Protein AF-A0A915D8S5-F1 (afdb_monomer_lite)

Radius of gyration: 17.39 Å; chains: 1; bounding box: 39×46×59 Å

Sequence (163 aa):
MSRISGVRRLRGAAIGHHMVAGGYPPEYGVNCQKEIEVYMQRINDWGVNIFKLHELSKSHALTAVTYTLLRE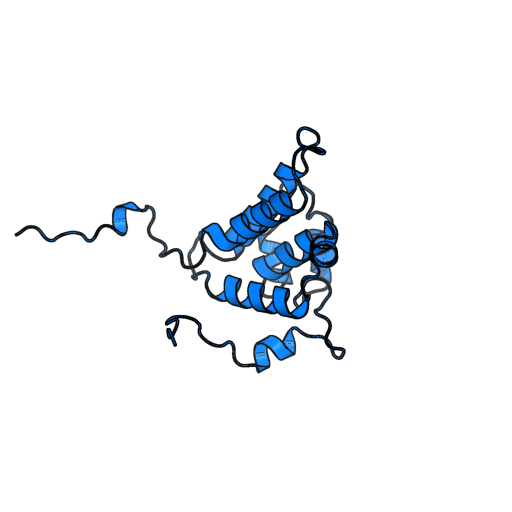RGLIKQFEIPAGVLVTYLLHLEHHYKDNPYHNQIHGADVAQSIHVLISSPALEGVFSELEVLAAIVAACIHDVDHPATPTNTLSIPTLNWP

pLDDT: mean 85.73, std 19.26, range [35.97, 98.62]

Structure (mmCIF, N/CA/C/O backbone):
data_AF-A0A915D8S5-F1
#
_entry.id   AF-A0A915D8S5-F1
#
loop_
_atom_site.group_PDB
_atom_site.id
_atom_site.type_symbol
_atom_site.label_atom_id
_atom_site.label_alt_id
_atom_site.label_comp_id
_atom_site.label_asym_id
_atom_site.label_entity_id
_atom_site.label_seq_id
_atom_site.pdbx_PDB_ins_code
_atom_site.Cartn_x
_atom_site.Cartn_y
_atom_site.Cartn_z
_atom_site.occupancy
_atom_site.B_iso_or_equiv
_atom_site.auth_seq_id
_atom_site.auth_comp_id
_atom_site.auth_asym_id
_atom_site.auth_atom_id
_atom_site.pdbx_PDB_model_num
ATOM 1 N N . MET A 1 1 ? -1.144 -34.219 -3.081 1.00 36.56 1 MET A N 1
ATOM 2 C CA . MET A 1 1 ? -0.350 -32.998 -2.823 1.00 36.56 1 MET A CA 1
ATOM 3 C C . MET A 1 1 ? -0.248 -32.219 -4.123 1.00 36.56 1 MET A C 1
ATOM 5 O O . MET A 1 1 ? 0.519 -32.597 -4.998 1.00 36.56 1 MET A O 1
ATOM 9 N N . SER A 1 2 ? -1.102 -31.215 -4.299 1.00 41.16 2 SER A N 1
ATOM 10 C CA . SER A 1 2 ? -1.117 -30.340 -5.472 1.00 41.16 2 SER A CA 1
ATOM 11 C C . SER A 1 2 ? 0.122 -29.444 -5.449 1.00 41.16 2 SER A C 1
ATOM 13 O O . SER A 1 2 ? 0.348 -28.679 -4.515 1.00 41.16 2 SER A O 1
ATOM 15 N N . ARG A 1 3 ? 0.970 -29.581 -6.467 1.00 39.53 3 ARG A N 1
ATOM 16 C CA . ARG A 1 3 ? 2.159 -28.753 -6.656 1.00 39.53 3 ARG A CA 1
ATOM 17 C C . ARG A 1 3 ? 1.694 -27.466 -7.340 1.00 39.53 3 ARG A C 1
ATOM 19 O O . ARG A 1 3 ? 1.374 -27.499 -8.522 1.00 39.53 3 ARG A O 1
ATOM 26 N N . ILE A 1 4 ? 1.596 -26.362 -6.599 1.00 54.88 4 ILE A N 1
ATOM 27 C CA . ILE A 1 4 ? 1.293 -25.045 -7.179 1.00 54.88 4 ILE A CA 1
ATOM 28 C C . ILE A 1 4 ? 2.516 -24.630 -8.007 1.00 54.88 4 ILE A C 1
ATOM 30 O O . ILE A 1 4 ? 3.567 -24.288 -7.464 1.00 54.88 4 ILE A O 1
ATOM 34 N N . SER A 1 5 ? 2.408 -24.754 -9.328 1.00 48.34 5 SER A N 1
ATOM 35 C CA . SER A 1 5 ? 3.416 -24.281 -10.277 1.00 48.34 5 SER A CA 1
ATOM 36 C C . SER A 1 5 ? 3.349 -22.753 -10.336 1.00 48.34 5 SER A C 1
ATOM 38 O O . SER A 1 5 ? 2.287 -22.216 -10.625 1.00 48.34 5 SER A O 1
ATOM 40 N N . GLY A 1 6 ? 4.450 -22.060 -10.029 1.00 56.34 6 GLY A N 1
ATOM 41 C CA . GLY A 1 6 ? 4.553 -20.596 -10.152 1.00 56.34 6 GLY A CA 1
ATOM 42 C C . GLY A 1 6 ? 5.169 -19.882 -8.946 1.00 56.34 6 GLY A C 1
ATOM 43 O O . GLY A 1 6 ? 5.761 -18.823 -9.110 1.00 56.34 6 GLY A O 1
ATOM 44 N N . VAL A 1 7 ? 5.148 -20.483 -7.751 1.00 51.56 7 VAL A N 1
ATOM 45 C CA . VAL A 1 7 ? 5.768 -19.875 -6.560 1.00 51.56 7 VAL A CA 1
ATOM 46 C C . VAL A 1 7 ? 7.287 -20.055 -6.621 1.00 51.56 7 VAL A C 1
ATOM 48 O O . VAL A 1 7 ? 7.845 -21.057 -6.162 1.00 51.56 7 VAL A O 1
ATOM 51 N N . ARG A 1 8 ? 7.989 -19.085 -7.216 1.00 57.12 8 ARG A N 1
ATOM 52 C CA . ARG A 1 8 ? 9.452 -19.022 -7.145 1.00 57.12 8 ARG A CA 1
ATOM 53 C C . ARG A 1 8 ? 9.828 -18.638 -5.715 1.00 57.12 8 ARG A C 1
ATOM 55 O O . ARG A 1 8 ? 9.559 -17.529 -5.269 1.00 57.12 8 ARG A O 1
ATOM 62 N N . ARG A 1 9 ? 10.433 -19.575 -4.982 1.00 52.03 9 ARG A N 1
ATOM 63 C CA . ARG A 1 9 ? 10.911 -19.349 -3.613 1.00 52.03 9 ARG A CA 1
ATOM 64 C C . ARG A 1 9 ? 11.930 -18.206 -3.644 1.00 52.03 9 ARG A C 1
ATOM 66 O O . ARG A 1 9 ? 13.013 -18.387 -4.208 1.00 52.03 9 ARG A O 1
ATOM 73 N N . LEU A 1 10 ? 11.609 -17.055 -3.049 1.00 54.94 10 LEU A N 1
ATOM 74 C CA . LEU A 1 10 ? 12.626 -16.041 -2.780 1.00 54.94 10 LEU A CA 1
ATOM 75 C C . LEU A 1 10 ? 13.708 -16.721 -1.929 1.00 54.94 10 LEU A C 1
ATOM 77 O O . LEU A 1 10 ? 13.411 -17.366 -0.919 1.00 54.94 10 LEU A O 1
ATOM 81 N N . ARG A 1 11 ? 14.969 -16.684 -2.384 1.00 45.66 11 ARG A N 1
ATOM 82 C CA . ARG A 1 11 ? 16.085 -17.263 -1.619 1.00 45.66 11 ARG A CA 1
ATOM 83 C C . ARG A 1 11 ? 16.066 -16.621 -0.229 1.00 45.66 11 ARG A C 1
ATOM 85 O O . ARG A 1 11 ? 15.974 -15.401 -0.136 1.00 45.66 11 ARG A O 1
ATOM 92 N N . GLY A 1 12 ? 16.181 -17.423 0.834 1.00 41.81 12 GLY A N 1
ATOM 93 C CA . GLY A 1 12 ? 16.045 -16.971 2.231 1.00 41.81 12 GLY A CA 1
ATOM 94 C C . GLY A 1 12 ? 16.936 -15.785 2.642 1.00 41.81 12 GLY A C 1
ATOM 95 O O . GLY A 1 12 ? 16.653 -15.135 3.640 1.00 41.81 12 GLY A O 1
ATOM 96 N N . ALA A 1 13 ? 17.955 -15.445 1.848 1.00 42.19 13 ALA A N 1
ATOM 97 C CA . ALA A 1 13 ? 18.785 -14.253 2.018 1.00 42.19 13 ALA A CA 1
ATOM 98 C C . ALA A 1 13 ? 18.079 -12.915 1.696 1.00 42.19 13 ALA A C 1
ATOM 100 O O . ALA A 1 13 ? 18.483 -11.889 2.237 1.00 42.19 13 ALA A O 1
ATOM 101 N N . ALA A 1 14 ? 17.042 -12.899 0.845 1.00 46.72 14 ALA A N 1
ATOM 102 C CA . ALA A 1 14 ? 16.258 -11.687 0.577 1.00 46.72 14 ALA A CA 1
ATOM 103 C C . ALA A 1 14 ? 15.359 -11.358 1.778 1.00 46.72 14 ALA A C 1
ATOM 105 O O . ALA A 1 14 ? 15.411 -10.258 2.311 1.00 46.72 14 ALA A O 1
ATOM 106 N N . ILE A 1 15 ? 14.637 -12.360 2.291 1.00 50.22 15 ILE A N 1
ATOM 107 C CA . ILE A 1 15 ? 13.781 -12.234 3.484 1.00 50.22 15 ILE A CA 1
ATOM 108 C C . ILE A 1 15 ? 14.621 -11.860 4.719 1.00 50.22 15 ILE A C 1
ATOM 110 O O . ILE A 1 15 ? 14.207 -11.022 5.513 1.00 50.22 15 ILE A O 1
ATOM 114 N N . GLY A 1 16 ? 15.831 -12.421 4.848 1.00 49.12 16 GLY A N 1
ATOM 115 C CA . GLY A 1 16 ? 16.756 -12.107 5.942 1.00 49.12 16 GLY A CA 1
ATOM 116 C C . GLY A 1 16 ? 17.282 -10.666 5.956 1.00 49.12 16 GLY A C 1
ATOM 117 O O . GLY A 1 16 ? 17.598 -10.167 7.029 1.00 49.12 16 GLY A O 1
ATOM 118 N N . HIS A 1 17 ? 17.340 -9.974 4.811 1.00 52.75 17 HIS A N 1
ATOM 119 C CA . HIS A 1 17 ? 17.735 -8.557 4.756 1.00 52.75 17 HIS A CA 1
ATOM 120 C C . HIS A 1 17 ? 16.615 -7.596 5.176 1.00 52.75 17 HIS A C 1
ATOM 122 O O . HIS A 1 17 ? 16.905 -6.476 5.596 1.00 52.75 17 HIS A O 1
ATOM 128 N N . HIS A 1 18 ? 15.351 -8.010 5.057 1.00 57.78 18 HIS A N 1
ATOM 129 C CA . HIS A 1 18 ? 14.186 -7.196 5.420 1.00 57.78 18 HIS A CA 1
ATOM 130 C C . HIS A 1 18 ? 13.724 -7.414 6.864 1.00 57.78 18 HIS A C 1
ATOM 132 O O . HIS A 1 18 ? 12.707 -6.861 7.252 1.00 57.78 18 HIS A O 1
ATOM 138 N N . MET A 1 19 ? 14.437 -8.205 7.667 1.00 58.59 19 MET A N 1
ATOM 139 C CA . MET A 1 19 ? 14.183 -8.342 9.102 1.00 58.59 19 MET A CA 1
ATOM 140 C C . MET A 1 19 ? 15.322 -7.662 9.859 1.00 58.59 19 MET A C 1
ATOM 142 O O . MET A 1 19 ? 16.493 -7.889 9.556 1.00 58.59 19 MET A O 1
ATOM 146 N N . VAL A 1 20 ? 15.002 -6.824 10.846 1.00 56.06 20 VAL A N 1
ATOM 147 C CA . VAL A 1 20 ? 16.019 -6.220 11.718 1.00 56.06 20 VAL A CA 1
ATOM 148 C C . VAL A 1 20 ? 16.568 -7.298 12.661 1.00 56.06 20 VAL A C 1
ATOM 150 O O . VAL A 1 20 ? 15.867 -8.258 12.998 1.00 56.06 20 VAL A O 1
ATOM 153 N N . ALA A 1 21 ? 17.821 -7.147 13.106 1.00 47.91 21 ALA A N 1
ATOM 154 C CA . ALA A 1 21 ? 18.396 -7.942 14.190 1.00 47.91 21 ALA A CA 1
ATOM 155 C C . ALA A 1 21 ? 17.478 -7.855 15.429 1.00 47.91 21 ALA A C 1
ATOM 157 O O . ALA A 1 21 ? 17.470 -6.851 16.134 1.00 47.91 21 ALA A O 1
ATOM 158 N N . GLY A 1 22 ? 16.637 -8.874 15.631 1.00 54.62 22 GLY A N 1
ATOM 159 C CA . GLY A 1 22 ? 15.524 -8.842 16.588 1.00 54.62 22 GLY A CA 1
ATOM 160 C C . GLY A 1 22 ? 14.213 -9.455 16.079 1.00 54.62 22 GLY A C 1
ATOM 161 O O . GLY A 1 22 ? 13.295 -9.635 16.870 1.00 54.62 22 GLY A O 1
ATOM 162 N N . GLY A 1 23 ? 14.114 -9.808 14.790 1.00 66.25 23 GLY A N 1
ATOM 163 C CA . GLY A 1 23 ? 12.975 -10.556 14.233 1.00 66.25 23 GLY A CA 1
ATOM 164 C C . GLY A 1 23 ? 11.743 -9.711 13.889 1.00 66.25 23 GLY A C 1
ATOM 165 O O . GLY A 1 23 ? 10.746 -10.262 13.424 1.00 66.25 23 GLY A O 1
ATOM 166 N N . TYR A 1 24 ? 11.815 -8.391 14.073 1.00 74.94 24 TYR A N 1
ATOM 167 C CA . TYR A 1 24 ? 10.773 -7.453 13.663 1.00 74.94 24 TYR A CA 1
ATOM 168 C C . TYR A 1 24 ? 11.112 -6.827 12.305 1.00 74.94 24 TYR A C 1
ATOM 170 O O . TYR A 1 24 ? 12.287 -6.538 12.038 1.00 74.94 24 TYR A O 1
ATOM 178 N N . PRO A 1 25 ? 10.110 -6.610 11.438 1.00 85.50 25 PRO A N 1
ATOM 179 C CA . PRO A 1 25 ? 10.331 -5.886 10.199 1.00 85.50 25 PRO A CA 1
ATOM 180 C C . PRO A 1 25 ? 10.679 -4.408 10.478 1.00 85.50 25 PRO A C 1
ATOM 182 O O . PRO A 1 25 ? 10.275 -3.868 11.513 1.00 85.50 25 PRO A O 1
ATOM 185 N N . PRO A 1 26 ? 11.411 -3.744 9.564 1.00 90.25 26 PRO A N 1
ATOM 186 C CA . PRO A 1 26 ? 11.633 -2.305 9.569 1.00 90.25 26 PRO A CA 1
ATOM 187 C C . PRO A 1 26 ? 10.330 -1.516 9.670 1.00 90.25 26 PRO A C 1
ATOM 189 O O . PRO A 1 26 ? 9.245 -2.035 9.409 1.00 90.25 26 PRO A O 1
ATOM 192 N N . GLU A 1 27 ? 10.451 -0.227 9.981 1.00 92.06 27 GLU A N 1
ATOM 193 C CA . GLU A 1 27 ? 9.313 0.676 10.161 1.00 92.06 27 GLU A CA 1
ATOM 194 C C . GLU A 1 27 ? 8.297 0.593 9.013 1.00 92.06 27 GLU A C 1
ATOM 196 O O . GLU A 1 27 ? 7.113 0.403 9.256 1.00 92.06 27 GLU A O 1
ATOM 201 N N . TYR A 1 28 ? 8.753 0.633 7.765 1.00 95.31 28 TYR A N 1
ATOM 202 C CA . TYR A 1 28 ? 7.883 0.557 6.589 1.00 95.31 28 TYR A CA 1
ATOM 203 C C . TYR A 1 28 ? 7.835 -0.857 5.991 1.00 95.31 28 TYR A C 1
ATOM 205 O O . TYR A 1 28 ? 7.611 -1.023 4.802 1.00 95.31 28 TYR A O 1
ATOM 213 N N . GLY A 1 29 ? 8.143 -1.898 6.766 1.00 93.44 29 GLY A N 1
ATOM 214 C CA . GLY A 1 29 ? 8.224 -3.283 6.286 1.00 93.44 29 GLY A CA 1
ATOM 215 C C . GLY A 1 29 ? 9.481 -3.597 5.462 1.00 93.44 29 GLY A C 1
ATOM 216 O O . GLY A 1 29 ? 9.884 -4.752 5.363 1.00 93.44 29 GLY A O 1
ATOM 217 N N . VAL A 1 30 ? 10.147 -2.579 4.918 1.00 94.06 30 VAL A N 1
ATOM 218 C CA . VAL A 1 30 ? 11.388 -2.674 4.139 1.00 94.06 30 VAL A CA 1
ATOM 219 C C . VAL A 1 30 ? 12.383 -1.592 4.559 1.00 94.06 30 VAL A C 1
ATOM 221 O O . VAL A 1 30 ? 12.032 -0.610 5.212 1.00 94.06 30 VAL A O 1
ATOM 224 N N . ASN A 1 31 ? 13.654 -1.775 4.196 1.00 93.19 31 ASN A N 1
ATOM 225 C CA . ASN A 1 31 ? 14.701 -0.800 4.488 1.00 93.19 31 ASN A CA 1
ATOM 226 C C . ASN A 1 31 ? 14.618 0.383 3.514 1.00 93.19 31 ASN A C 1
ATOM 228 O O . ASN A 1 31 ? 15.005 0.250 2.350 1.00 93.19 31 ASN A O 1
ATOM 232 N N . CYS A 1 32 ? 14.194 1.539 4.014 1.00 93.75 32 CYS A N 1
ATOM 233 C CA . CYS A 1 32 ? 14.048 2.765 3.235 1.00 93.75 32 CYS A CA 1
ATOM 234 C C . CYS A 1 32 ? 15.175 3.773 3.503 1.00 93.75 32 CYS A C 1
ATOM 236 O O . CYS A 1 32 ? 15.886 3.696 4.508 1.00 93.75 32 CYS A O 1
ATOM 238 N N . GLN A 1 33 ? 15.323 4.736 2.596 1.00 95.00 33 GLN A N 1
ATOM 239 C CA . GLN A 1 33 ? 16.076 5.968 2.845 1.00 95.00 33 GLN A CA 1
ATOM 240 C C . GLN A 1 33 ? 15.307 6.858 3.835 1.00 95.00 33 GLN A C 1
ATOM 242 O O . GLN A 1 33 ? 14.080 6.785 3.901 1.00 95.00 33 GLN A O 1
ATOM 247 N N . LYS A 1 34 ? 16.009 7.690 4.613 1.00 93.56 34 LYS A N 1
ATOM 248 C CA . LYS A 1 34 ? 15.396 8.476 5.705 1.00 93.56 34 LYS A CA 1
ATOM 249 C C . LYS A 1 34 ? 14.370 9.486 5.190 1.00 93.56 34 LYS A C 1
ATOM 251 O O . LYS A 1 34 ? 13.350 9.723 5.819 1.00 93.56 34 LYS A O 1
ATOM 256 N N . GLU A 1 35 ? 14.619 10.029 4.009 1.00 96.12 35 GLU A N 1
ATOM 257 C CA . GLU A 1 35 ? 13.807 11.030 3.328 1.00 96.12 35 GLU A CA 1
ATOM 258 C C . GLU A 1 35 ? 12.404 10.514 2.974 1.00 96.12 35 GLU A C 1
ATOM 260 O O . GLU A 1 35 ? 11.521 11.317 2.673 1.00 96.12 35 GLU A O 1
ATOM 265 N N . ILE A 1 36 ? 12.173 9.191 3.025 1.00 96.88 36 ILE A N 1
ATOM 266 C CA . ILE A 1 36 ? 10.851 8.603 2.772 1.00 96.88 36 ILE A CA 1
ATOM 267 C C . ILE A 1 36 ? 9.799 9.119 3.756 1.00 96.88 36 ILE A C 1
ATOM 269 O O . ILE A 1 36 ? 8.631 9.231 3.388 1.00 96.88 36 ILE A O 1
ATOM 273 N N . GLU A 1 37 ? 10.212 9.470 4.977 1.00 95.50 37 GLU A N 1
ATOM 274 C CA . GLU A 1 37 ? 9.329 9.926 6.051 1.00 95.50 37 GLU A CA 1
ATOM 275 C C . GLU A 1 37 ? 8.500 11.143 5.619 1.00 95.50 37 GLU A C 1
ATOM 277 O O . GLU A 1 37 ? 7.297 11.189 5.856 1.00 95.50 37 GLU A O 1
ATOM 282 N N . VAL A 1 38 ? 9.109 12.077 4.878 1.00 96.06 38 VAL A N 1
ATOM 283 C CA . VAL A 1 38 ? 8.441 13.289 4.367 1.00 96.06 38 VAL A CA 1
ATOM 284 C C . VAL A 1 38 ? 7.249 12.946 3.469 1.00 96.06 38 VAL A C 1
ATOM 286 O O . VAL A 1 38 ? 6.242 13.653 3.460 1.00 96.06 38 VAL A O 1
ATOM 289 N N . TYR A 1 39 ? 7.350 11.856 2.709 1.00 96.88 39 TYR A N 1
ATOM 290 C CA . TYR A 1 39 ? 6.284 11.399 1.822 1.00 96.88 39 TYR A CA 1
ATOM 291 C C . TYR A 1 39 ? 5.280 10.508 2.560 1.00 96.88 39 TYR A C 1
ATOM 293 O O . TYR A 1 39 ? 4.082 10.623 2.314 1.00 96.88 39 TYR A O 1
ATOM 301 N N . MET A 1 40 ? 5.743 9.670 3.495 1.00 96.19 40 MET A N 1
ATOM 302 C CA . MET A 1 40 ? 4.876 8.810 4.310 1.00 96.19 40 MET A CA 1
ATOM 303 C C . MET A 1 40 ? 3.970 9.610 5.253 1.00 96.19 40 MET A C 1
ATOM 305 O O . MET A 1 40 ? 2.828 9.222 5.460 1.00 96.19 40 MET A O 1
ATOM 309 N N . GLN A 1 41 ? 4.395 10.783 5.735 1.00 95.56 41 GLN A N 1
ATOM 310 C CA . GLN A 1 41 ? 3.527 11.691 6.506 1.00 95.56 41 GLN A CA 1
ATOM 311 C C . GLN A 1 41 ? 2.278 12.145 5.731 1.00 95.56 41 GLN A C 1
ATOM 313 O O . GLN A 1 41 ? 1.285 12.542 6.334 1.00 95.56 41 GLN A O 1
ATOM 318 N N . ARG A 1 42 ? 2.316 12.072 4.395 1.00 95.94 42 ARG A N 1
ATOM 319 C CA . ARG A 1 42 ? 1.218 12.446 3.496 1.00 95.94 42 ARG A CA 1
ATOM 320 C C . ARG A 1 42 ? 0.472 11.240 2.932 1.00 95.94 42 ARG A C 1
ATOM 322 O O . ARG A 1 42 ? -0.287 11.386 1.980 1.00 95.94 42 ARG A O 1
ATOM 329 N N . ILE A 1 43 ? 0.670 10.046 3.494 1.00 97.06 43 ILE A N 1
ATOM 330 C CA . ILE A 1 43 ? 0.046 8.812 2.993 1.00 97.06 43 ILE A CA 1
ATOM 331 C C . ILE A 1 43 ? -1.486 8.817 3.124 1.00 97.06 43 ILE A C 1
ATOM 333 O O . ILE A 1 43 ? -2.172 8.083 2.418 1.00 97.06 43 ILE A O 1
ATOM 337 N N . ASN A 1 44 ? -2.023 9.676 3.992 1.00 97.19 44 ASN A N 1
ATOM 338 C CA . ASN A 1 44 ? -3.457 9.884 4.196 1.00 97.19 44 ASN A CA 1
ATOM 339 C C . ASN A 1 44 ? -4.060 10.946 3.256 1.00 97.19 44 ASN A C 1
ATOM 341 O O . ASN A 1 44 ? -5.279 11.100 3.220 1.00 97.19 44 ASN A O 1
ATOM 345 N N . ASP A 1 45 ? -3.228 11.651 2.486 1.00 96.69 45 ASP A N 1
ATOM 346 C CA . ASP A 1 45 ? -3.664 12.701 1.571 1.00 96.69 45 ASP A CA 1
ATOM 347 C C . ASP A 1 45 ? -3.796 12.172 0.140 1.00 96.69 45 ASP A C 1
ATOM 349 O O . ASP A 1 45 ? -3.052 11.295 -0.310 1.00 96.69 45 ASP A O 1
ATOM 353 N N . TRP A 1 46 ? -4.690 12.784 -0.635 1.00 97.44 46 TRP A N 1
ATOM 354 C CA . TRP A 1 46 ? -4.681 12.603 -2.083 1.00 97.44 46 TRP A CA 1
ATOM 355 C C . TRP A 1 46 ? -3.426 13.235 -2.706 1.00 97.44 46 TRP A C 1
ATOM 357 O O . TRP A 1 46 ? -3.017 14.335 -2.327 1.00 97.44 46 TRP A O 1
ATOM 367 N N . GLY A 1 47 ? -2.846 12.574 -3.712 1.00 94.50 47 GLY A N 1
ATOM 368 C CA . GLY A 1 47 ? -1.715 13.113 -4.476 1.00 94.50 47 GLY A CA 1
ATOM 369 C C . GLY A 1 47 ? -0.345 12.946 -3.811 1.00 94.50 47 GLY A C 1
ATOM 370 O O . GLY A 1 47 ? 0.562 13.742 -4.071 1.00 94.50 47 GLY A O 1
ATOM 371 N N . VAL A 1 48 ? -0.168 11.928 -2.961 1.00 96.06 48 VAL A N 1
ATOM 372 C CA . VAL A 1 48 ? 1.167 11.528 -2.495 1.00 96.06 48 VAL A CA 1
ATOM 373 C C . VAL A 1 48 ? 2.047 11.130 -3.686 1.00 96.06 48 VAL A C 1
ATOM 375 O O . VAL A 1 48 ? 1.590 10.533 -4.659 1.00 96.06 48 VAL A O 1
ATOM 378 N N . ASN A 1 49 ? 3.339 11.460 -3.637 1.00 97.62 49 ASN A N 1
ATOM 379 C CA . ASN A 1 49 ? 4.252 11.115 -4.724 1.00 97.62 49 ASN A CA 1
ATOM 380 C C . ASN A 1 49 ? 4.700 9.648 -4.615 1.00 97.62 49 ASN A C 1
ATOM 382 O O . ASN A 1 49 ? 5.745 9.342 -4.032 1.00 97.62 49 ASN A O 1
ATOM 386 N N . ILE A 1 50 ? 3.914 8.747 -5.206 1.00 98.00 50 ILE A N 1
ATOM 387 C CA . ILE A 1 50 ? 4.179 7.304 -5.191 1.00 98.00 50 ILE A CA 1
ATOM 388 C C . ILE A 1 50 ? 5.505 6.932 -5.870 1.00 98.00 50 ILE A C 1
ATOM 390 O O . ILE A 1 50 ? 6.191 6.005 -5.442 1.00 98.00 50 ILE A O 1
ATOM 394 N N . PHE A 1 51 ? 5.935 7.701 -6.875 1.00 98.00 51 PHE A N 1
ATOM 395 C CA . PHE A 1 51 ? 7.220 7.491 -7.545 1.00 98.00 51 PHE A CA 1
ATOM 396 C C . PHE A 1 51 ? 8.397 7.767 -6.606 1.00 98.00 51 PHE A C 1
ATOM 398 O O . PHE A 1 51 ? 9.370 7.014 -6.595 1.00 98.00 51 PHE A O 1
ATOM 405 N N . LYS A 1 52 ? 8.300 8.806 -5.767 1.00 98.12 52 LYS A N 1
ATOM 406 C CA . LYS A 1 52 ? 9.309 9.077 -4.735 1.00 98.12 52 LYS A CA 1
ATOM 407 C C . LYS A 1 52 ? 9.301 8.020 -3.641 1.00 98.12 52 LYS A C 1
ATOM 409 O O . LYS A 1 52 ? 10.372 7.589 -3.223 1.00 98.12 52 LYS A O 1
ATOM 414 N N . LEU A 1 53 ? 8.126 7.536 -3.239 1.00 97.69 53 LEU A N 1
ATOM 415 C CA . LEU A 1 53 ? 8.030 6.389 -2.332 1.00 97.69 53 LEU A CA 1
ATOM 416 C C . LEU A 1 53 ? 8.702 5.143 -2.929 1.00 97.69 53 LEU A C 1
ATOM 418 O O . LEU A 1 53 ? 9.427 4.450 -2.219 1.00 97.69 53 LEU A O 1
ATOM 422 N N . HIS A 1 54 ? 8.550 4.890 -4.232 1.00 97.75 54 HIS A N 1
ATOM 423 C CA . HIS A 1 54 ? 9.235 3.797 -4.930 1.00 97.75 54 HIS A CA 1
ATOM 424 C C . HIS A 1 54 ? 10.759 3.949 -4.931 1.00 97.75 54 HIS A C 1
ATOM 426 O O . HIS A 1 54 ? 11.472 3.014 -4.575 1.00 97.75 54 HIS A O 1
ATOM 432 N N . GLU A 1 55 ? 11.270 5.130 -5.271 1.00 97.56 55 GLU A N 1
ATOM 433 C CA . GLU A 1 55 ? 12.709 5.417 -5.268 1.00 97.56 55 GLU A CA 1
ATOM 434 C C . GLU A 1 55 ? 13.320 5.240 -3.864 1.00 97.56 55 GLU A C 1
ATOM 436 O O . GLU A 1 55 ? 14.321 4.542 -3.676 1.00 97.56 55 GLU A O 1
ATOM 441 N N . LEU A 1 56 ? 12.682 5.828 -2.849 1.00 97.88 56 LEU A N 1
ATOM 442 C CA . LEU A 1 56 ? 13.200 5.872 -1.479 1.00 97.88 56 LEU A CA 1
ATOM 443 C C . LEU A 1 56 ? 13.032 4.543 -0.728 1.00 97.88 56 LEU A C 1
ATOM 445 O O . LEU A 1 56 ? 13.788 4.272 0.207 1.00 97.88 56 LEU A O 1
ATOM 449 N N . SER A 1 57 ? 12.105 3.685 -1.163 1.00 96.81 57 SER A N 1
ATOM 450 C CA . SER A 1 57 ? 11.946 2.307 -0.671 1.00 96.81 57 SER A CA 1
ATOM 451 C C . SER A 1 57 ? 12.825 1.287 -1.401 1.00 96.81 57 SER A C 1
ATOM 453 O O . SER A 1 57 ? 12.725 0.097 -1.118 1.00 96.81 57 SER A O 1
ATOM 455 N N . LYS A 1 58 ? 13.710 1.721 -2.315 1.00 96.12 58 LYS A N 1
ATOM 456 C CA . LYS A 1 58 ? 14.553 0.835 -3.145 1.00 96.12 58 LYS A CA 1
ATOM 457 C C . LYS A 1 58 ? 13.719 -0.112 -4.010 1.00 96.12 58 LYS A C 1
ATOM 459 O O . LYS A 1 58 ? 13.959 -1.314 -4.042 1.00 96.12 58 LYS A O 1
ATOM 464 N N . SER A 1 59 ? 12.742 0.461 -4.700 1.00 96.00 59 SER A N 1
ATOM 465 C CA . SER A 1 59 ? 11.807 -0.231 -5.583 1.00 96.00 59 SER A CA 1
ATOM 466 C C . SER A 1 59 ? 10.771 -1.120 -4.890 1.00 96.00 59 SER A C 1
ATOM 468 O O . SER A 1 59 ? 10.174 -1.976 -5.538 1.00 96.00 59 SER A O 1
ATOM 470 N N . HIS A 1 60 ? 10.495 -0.859 -3.609 1.00 97.12 60 HIS A N 1
ATOM 471 C CA . HIS A 1 60 ? 9.541 -1.611 -2.791 1.00 97.12 60 HIS A CA 1
ATOM 472 C C . HIS A 1 60 ? 8.299 -0.795 -2.390 1.00 97.12 60 HIS A C 1
ATOM 474 O O . HIS A 1 60 ? 7.854 -0.838 -1.240 1.00 97.12 60 HIS A O 1
ATOM 480 N N . ALA A 1 61 ? 7.758 0.001 -3.322 1.00 97.44 61 ALA A N 1
ATOM 481 C CA . ALA A 1 61 ? 6.622 0.889 -3.052 1.00 97.44 61 ALA A CA 1
ATOM 482 C C . ALA A 1 61 ? 5.377 0.139 -2.573 1.00 97.44 61 ALA A C 1
ATOM 484 O O . ALA A 1 61 ? 4.760 0.580 -1.607 1.00 97.44 61 ALA A O 1
ATOM 485 N N . LEU A 1 62 ? 5.015 -0.976 -3.220 1.00 98.31 62 LEU A N 1
ATOM 486 C CA . LEU A 1 62 ? 3.815 -1.741 -2.879 1.00 98.31 62 LEU A CA 1
ATOM 487 C C . LEU A 1 62 ? 3.949 -2.299 -1.468 1.00 98.31 62 LEU A C 1
ATOM 489 O O . LEU A 1 62 ? 3.050 -2.143 -0.647 1.00 98.31 62 LEU A O 1
ATOM 493 N N . THR A 1 63 ? 5.106 -2.881 -1.154 1.00 98.31 63 THR A N 1
ATOM 494 C CA . THR A 1 63 ? 5.362 -3.401 0.191 1.00 98.31 63 THR A CA 1
ATOM 495 C C . THR A 1 63 ? 5.335 -2.282 1.235 1.00 98.31 63 THR A C 1
ATOM 497 O O . THR A 1 63 ? 4.648 -2.410 2.251 1.00 98.31 63 THR A O 1
ATOM 500 N N . ALA A 1 64 ? 6.051 -1.180 0.984 1.00 98.12 64 ALA A N 1
ATOM 501 C CA . ALA A 1 64 ? 6.203 -0.089 1.940 1.00 98.12 64 ALA A CA 1
ATOM 502 C C . ALA A 1 64 ? 4.886 0.634 2.234 1.00 98.12 64 ALA A C 1
ATOM 504 O O . ALA A 1 64 ? 4.556 0.883 3.395 1.00 98.12 64 ALA A O 1
ATOM 505 N N . VAL A 1 65 ? 4.122 0.948 1.188 1.00 98.50 65 VAL A N 1
ATOM 506 C CA . VAL A 1 65 ? 2.827 1.619 1.304 1.00 98.50 65 VAL A CA 1
ATOM 507 C C . VAL A 1 65 ? 1.837 0.711 2.010 1.00 98.50 65 VAL A C 1
ATOM 509 O O . VAL A 1 65 ? 1.353 1.068 3.079 1.00 98.50 65 VAL A O 1
ATOM 512 N N . THR A 1 66 ? 1.591 -0.495 1.497 1.00 98.44 66 THR A N 1
ATOM 513 C CA . THR A 1 66 ? 0.553 -1.378 2.045 1.00 98.44 66 THR A CA 1
ATOM 514 C C . THR A 1 66 ? 0.817 -1.751 3.497 1.00 98.44 66 THR A C 1
ATOM 516 O O . THR A 1 66 ? -0.103 -1.718 4.315 1.00 98.44 66 THR A O 1
ATOM 519 N N . TYR A 1 67 ? 2.068 -2.055 3.856 1.00 98.31 67 TYR A N 1
ATOM 520 C CA . TYR A 1 67 ? 2.415 -2.326 5.250 1.00 98.31 67 TYR A CA 1
ATOM 521 C C . TYR A 1 67 ? 2.112 -1.124 6.155 1.00 98.31 67 TYR A C 1
ATOM 523 O O . TYR A 1 67 ? 1.545 -1.292 7.236 1.00 98.31 67 TYR A O 1
ATOM 531 N N . THR A 1 68 ? 2.435 0.089 5.698 1.00 98.00 68 THR A N 1
ATOM 532 C CA . THR A 1 68 ? 2.174 1.331 6.438 1.00 98.00 68 THR A CA 1
ATOM 533 C C . THR A 1 68 ? 0.678 1.564 6.627 1.00 98.00 68 THR A C 1
ATOM 535 O O . THR A 1 68 ? 0.255 1.780 7.759 1.00 98.00 68 THR A O 1
ATOM 538 N N . LEU A 1 69 ? -0.130 1.409 5.573 1.00 98.25 69 LEU A N 1
ATOM 539 C CA . LEU A 1 69 ? -1.588 1.570 5.631 1.00 98.25 69 LEU A CA 1
ATOM 540 C C . LEU A 1 69 ? -2.238 0.604 6.634 1.00 98.25 69 LEU A C 1
ATOM 542 O O . LEU A 1 69 ? -3.032 1.010 7.484 1.00 98.25 69 LEU A O 1
ATOM 546 N N . LEU A 1 70 ? -1.875 -0.683 6.572 1.00 98.19 70 LEU A N 1
ATOM 547 C CA . LEU A 1 70 ? -2.418 -1.704 7.475 1.00 98.19 70 LEU A CA 1
ATOM 548 C C . LEU A 1 70 ? -1.975 -1.488 8.927 1.00 98.19 70 LEU A C 1
ATOM 550 O O . LEU A 1 70 ? -2.720 -1.797 9.861 1.00 98.19 70 LEU A O 1
ATOM 554 N N . ARG A 1 71 ? -0.763 -0.965 9.128 1.00 96.69 71 ARG A N 1
ATOM 555 C CA . ARG A 1 71 ? -0.226 -0.638 10.449 1.00 96.69 71 ARG A CA 1
ATOM 556 C C . ARG A 1 71 ? -0.901 0.593 11.054 1.00 96.69 71 ARG A C 1
ATOM 558 O O . ARG A 1 71 ? -1.305 0.516 12.210 1.00 96.69 71 ARG A O 1
ATOM 565 N N . GLU A 1 72 ? -1.036 1.691 10.307 1.00 95.06 72 GLU A N 1
ATOM 566 C CA . GLU A 1 72 ? -1.651 2.942 10.789 1.00 95.06 72 GLU A CA 1
ATOM 567 C C . GLU A 1 72 ? -3.118 2.753 11.175 1.00 95.06 72 GLU A C 1
ATOM 569 O O . GLU A 1 72 ? -3.567 3.291 12.183 1.00 95.06 72 GLU A O 1
ATOM 574 N N . ARG A 1 73 ? -3.843 1.905 10.438 1.00 96.12 73 ARG A N 1
ATOM 575 C CA . ARG A 1 73 ? -5.222 1.524 10.775 1.00 96.12 73 ARG A CA 1
ATOM 576 C C . ARG A 1 73 ? -5.329 0.521 11.928 1.00 96.12 73 ARG A C 1
ATOM 578 O O . ARG A 1 73 ? -6.427 0.174 12.334 1.00 96.12 73 ARG A O 1
ATOM 585 N N . GLY A 1 74 ? -4.213 0.002 12.444 1.00 97.38 74 GLY A N 1
ATOM 586 C CA . GLY A 1 74 ? -4.214 -1.010 13.505 1.00 97.38 74 GLY A CA 1
ATOM 587 C C . GLY A 1 74 ? -4.663 -2.411 13.064 1.00 97.38 74 GLY A C 1
ATOM 588 O O . GLY A 1 74 ? -4.735 -3.313 13.901 1.00 97.38 74 GLY A O 1
ATOM 589 N N . LEU A 1 75 ? -4.887 -2.633 11.764 1.00 98.06 75 LEU A N 1
ATOM 590 C CA . LEU A 1 75 ? -5.421 -3.882 11.204 1.00 98.06 75 LEU A CA 1
ATOM 591 C C . LEU A 1 75 ? -4.487 -5.071 11.442 1.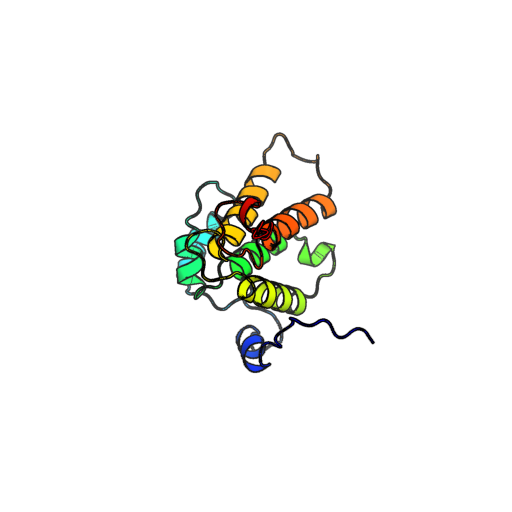00 98.06 75 LEU A C 1
ATOM 593 O O . LEU A 1 75 ? -4.946 -6.176 11.722 1.00 98.06 75 LEU A O 1
ATOM 597 N N . ILE A 1 76 ? -3.169 -4.845 11.402 1.00 97.12 76 ILE A N 1
ATOM 598 C CA . ILE A 1 76 ? -2.173 -5.889 11.701 1.00 97.12 76 ILE A CA 1
ATOM 599 C C . ILE A 1 76 ? -2.388 -6.448 13.113 1.00 97.12 76 ILE A C 1
ATOM 601 O O . ILE A 1 76 ? -2.371 -7.660 13.310 1.00 97.12 76 ILE A O 1
ATOM 605 N N . LYS A 1 77 ? -2.611 -5.566 14.096 1.00 96.94 77 LYS A N 1
ATOM 606 C CA . LYS A 1 77 ? -2.834 -5.958 15.492 1.00 96.94 77 LYS A CA 1
ATOM 607 C C . LYS A 1 77 ? -4.215 -6.580 15.674 1.00 96.94 77 LYS A C 1
ATOM 609 O O . LYS A 1 77 ? -4.331 -7.597 16.345 1.00 96.94 77 LYS A O 1
ATOM 614 N N . GLN A 1 78 ? -5.242 -5.972 15.089 1.00 97.56 78 GLN A N 1
ATOM 615 C CA . GLN A 1 78 ? -6.628 -6.402 15.246 1.00 97.56 78 GLN A CA 1
ATOM 616 C C . GLN A 1 78 ? -6.888 -7.809 14.704 1.00 97.56 78 GLN A C 1
ATOM 618 O O . GLN A 1 78 ? -7.607 -8.579 15.332 1.00 97.56 78 GLN A O 1
ATOM 623 N N . PHE A 1 79 ? -6.297 -8.144 13.558 1.00 98.06 79 PHE A N 1
ATOM 624 C CA . PHE A 1 79 ? -6.427 -9.463 12.937 1.00 98.06 79 PHE A CA 1
ATOM 625 C C . PHE A 1 79 ? -5.273 -10.410 13.291 1.00 98.06 79 PHE A C 1
ATOM 627 O O . PHE A 1 79 ? -5.126 -11.451 12.656 1.00 98.06 79 PHE A O 1
ATOM 634 N N . GLU A 1 80 ? -4.443 -10.043 14.276 1.00 97.19 80 GLU A N 1
ATOM 635 C CA . GLU A 1 80 ? -3.309 -10.840 14.766 1.00 97.19 80 GLU A CA 1
ATOM 636 C C . GLU A 1 80 ? -2.368 -11.318 13.645 1.00 97.19 80 GLU A C 1
ATOM 638 O O . GLU A 1 80 ? -1.821 -12.422 13.679 1.00 97.19 80 GLU A O 1
ATOM 643 N N . ILE A 1 81 ? -2.163 -10.477 12.628 1.00 95.75 81 ILE A N 1
ATOM 644 C CA . ILE A 1 81 ? -1.358 -10.815 11.455 1.00 95.75 81 ILE A CA 1
ATOM 645 C C . ILE A 1 81 ? 0.124 -10.742 11.848 1.00 95.75 81 ILE A C 1
ATOM 647 O O . ILE A 1 81 ? 0.616 -9.658 12.178 1.00 95.75 81 ILE A O 1
ATOM 651 N N . PRO A 1 82 ? 0.898 -11.843 11.771 1.00 94.69 82 PRO A N 1
ATOM 652 C CA . PRO A 1 82 ? 2.319 -11.787 12.083 1.00 94.69 82 PRO A CA 1
ATOM 653 C C . PRO A 1 82 ? 3.043 -10.880 11.080 1.00 94.69 82 PRO A C 1
ATOM 655 O O . PRO A 1 82 ? 3.116 -11.190 9.889 1.00 94.69 82 PRO A O 1
ATOM 658 N N . ALA A 1 83 ? 3.607 -9.767 11.555 1.00 92.94 83 ALA A N 1
ATOM 659 C CA . ALA A 1 83 ? 4.154 -8.716 10.694 1.00 92.94 83 ALA A CA 1
ATOM 660 C C . ALA A 1 83 ? 5.215 -9.235 9.704 1.00 92.94 83 ALA A C 1
ATOM 662 O O . ALA A 1 83 ? 5.214 -8.857 8.535 1.00 92.94 83 ALA A O 1
ATOM 663 N N . GLY A 1 84 ? 6.073 -10.168 10.133 1.00 90.62 84 GLY A N 1
ATOM 664 C CA . GLY A 1 84 ? 7.068 -10.778 9.248 1.00 90.62 84 GLY A CA 1
ATOM 665 C C . GLY A 1 84 ? 6.463 -11.649 8.138 1.00 90.62 84 GLY A C 1
ATOM 666 O O . GLY A 1 84 ? 6.990 -11.683 7.024 1.00 90.62 84 GLY A O 1
ATOM 667 N N . VAL A 1 85 ? 5.334 -12.315 8.408 1.00 93.44 85 VAL A N 1
ATOM 668 C CA . VAL A 1 85 ? 4.585 -13.085 7.400 1.00 93.44 85 VAL A CA 1
ATOM 669 C C . VAL A 1 85 ? 3.934 -12.135 6.401 1.00 93.44 85 VAL A C 1
ATOM 671 O O . VAL A 1 85 ? 4.044 -12.369 5.200 1.00 93.44 85 VAL A O 1
ATOM 674 N N . LEU A 1 86 ? 3.338 -11.037 6.875 1.00 95.81 86 LEU A N 1
ATOM 675 C CA . LEU A 1 86 ? 2.752 -10.008 6.016 1.00 95.81 86 LEU A CA 1
ATOM 676 C C . LEU A 1 86 ? 3.795 -9.377 5.088 1.00 95.81 86 LEU A C 1
ATOM 678 O O . LEU A 1 86 ? 3.588 -9.344 3.880 1.00 95.81 86 LEU A O 1
ATOM 682 N N . VAL A 1 87 ? 4.938 -8.938 5.621 1.00 96.19 87 VAL A N 1
ATOM 683 C CA . VAL A 1 87 ? 6.033 -8.383 4.806 1.00 96.19 87 VAL A CA 1
ATOM 684 C C . VAL A 1 87 ? 6.525 -9.406 3.786 1.00 96.19 87 VAL A C 1
ATOM 686 O O . VAL A 1 87 ? 6.704 -9.078 2.617 1.00 96.19 87 VAL A O 1
ATOM 689 N N . THR A 1 88 ? 6.686 -10.669 4.190 1.00 94.38 88 THR A N 1
ATOM 690 C CA . THR A 1 88 ? 7.083 -11.738 3.263 1.00 94.38 88 THR A CA 1
ATOM 691 C C . THR A 1 88 ? 6.054 -11.923 2.149 1.00 94.38 88 THR A C 1
ATOM 693 O O . THR A 1 88 ? 6.439 -12.078 0.991 1.00 94.38 88 THR A O 1
ATOM 696 N N . TYR A 1 89 ? 4.761 -11.907 2.476 1.00 96.44 89 TYR A N 1
ATOM 697 C CA . TYR A 1 89 ? 3.683 -11.990 1.496 1.00 96.44 89 TYR A CA 1
ATOM 698 C C . TYR A 1 89 ? 3.726 -10.813 0.515 1.00 96.44 89 TYR A C 1
ATOM 700 O O . TYR A 1 89 ? 3.738 -11.041 -0.693 1.00 96.44 89 TYR A O 1
ATOM 708 N N . LEU A 1 90 ? 3.831 -9.582 1.019 1.00 97.81 90 LEU A N 1
ATOM 709 C CA . LEU A 1 90 ? 3.866 -8.368 0.202 1.00 97.81 90 LEU A CA 1
ATOM 710 C C . LEU A 1 90 ? 5.088 -8.326 -0.726 1.00 97.81 90 LEU A C 1
ATOM 712 O O . LEU A 1 90 ? 4.935 -8.022 -1.903 1.00 97.81 90 LEU A O 1
ATOM 716 N N . LEU A 1 91 ? 6.268 -8.739 -0.254 1.00 96.44 91 LEU A N 1
ATOM 717 C CA . LEU A 1 91 ? 7.468 -8.836 -1.093 1.00 96.44 91 LEU A CA 1
ATOM 718 C C . LEU A 1 91 ? 7.315 -9.867 -2.219 1.00 96.44 91 LEU A C 1
ATOM 720 O O . LEU A 1 91 ? 7.774 -9.642 -3.338 1.00 96.44 91 LEU A O 1
ATOM 724 N N . HIS A 1 92 ? 6.676 -11.011 -1.943 1.00 94.94 92 HIS A N 1
ATOM 725 C CA . HIS A 1 92 ? 6.377 -11.976 -3.001 1.00 94.94 92 HIS A CA 1
ATOM 726 C C . HIS A 1 92 ? 5.347 -11.408 -3.974 1.00 94.94 92 HIS A C 1
ATOM 728 O O . HIS A 1 92 ? 5.547 -11.543 -5.174 1.00 94.94 92 HIS A O 1
ATOM 734 N N . LEU A 1 93 ? 4.277 -10.777 -3.488 1.00 96.62 93 LEU A N 1
ATOM 735 C CA . LEU A 1 93 ? 3.261 -10.141 -4.325 1.00 96.62 93 LEU A CA 1
ATOM 736 C C . LEU A 1 93 ? 3.885 -9.104 -5.267 1.00 96.62 93 LEU A C 1
ATOM 738 O O . LEU A 1 93 ? 3.692 -9.175 -6.477 1.00 96.62 93 LEU A O 1
ATOM 742 N N . GLU A 1 94 ? 4.690 -8.199 -4.718 1.00 96.69 94 GLU A N 1
ATOM 743 C CA . GLU A 1 94 ? 5.404 -7.155 -5.452 1.00 96.69 94 GLU A CA 1
ATOM 744 C C . GLU A 1 94 ? 6.318 -7.738 -6.534 1.00 96.69 94 GLU A C 1
ATOM 746 O O . GLU A 1 94 ? 6.292 -7.282 -7.670 1.00 96.69 94 GLU A O 1
ATOM 751 N N . HIS A 1 95 ? 7.046 -8.814 -6.231 1.00 94.94 95 HIS A N 1
ATOM 752 C CA . HIS A 1 95 ? 7.883 -9.511 -7.211 1.00 94.94 95 HIS A CA 1
ATOM 753 C C . HIS A 1 95 ? 7.085 -10.163 -8.364 1.00 94.94 95 HIS A C 1
ATOM 755 O O . HIS A 1 95 ? 7.663 -10.464 -9.407 1.00 94.94 95 HIS A O 1
ATOM 761 N N . HIS A 1 96 ? 5.785 -10.429 -8.195 1.00 95.25 96 HIS A N 1
ATOM 762 C CA . HIS A 1 96 ? 4.938 -10.977 -9.265 1.00 95.25 96 HIS A CA 1
ATOM 763 C C . HIS A 1 96 ? 4.265 -9.894 -10.121 1.00 95.25 96 HIS A C 1
ATOM 765 O O . HIS A 1 96 ? 3.641 -10.226 -11.130 1.00 95.25 96 HIS A O 1
ATOM 771 N N . TYR A 1 97 ? 4.413 -8.610 -9.787 1.00 95.88 97 TYR A N 1
ATOM 772 C CA . TYR A 1 97 ? 4.152 -7.560 -10.765 1.00 95.88 97 TYR A CA 1
ATOM 773 C C . TYR A 1 97 ? 5.229 -7.602 -11.851 1.00 95.88 97 TYR A C 1
ATOM 775 O O . TYR A 1 97 ? 6.425 -7.690 -11.575 1.00 95.88 97 TYR A O 1
ATOM 783 N N . LYS A 1 98 ? 4.793 -7.581 -13.112 1.00 92.25 98 LYS A N 1
ATOM 784 C CA . LYS A 1 98 ? 5.697 -7.583 -14.264 1.00 92.25 98 LYS A CA 1
ATOM 785 C C . LYS A 1 98 ? 6.271 -6.187 -14.488 1.00 92.25 98 LYS A C 1
ATOM 787 O O . LYS A 1 98 ? 5.649 -5.185 -14.133 1.00 92.25 98 LYS A O 1
ATOM 792 N N . ASP A 1 99 ? 7.433 -6.138 -15.135 1.00 91.62 99 ASP A N 1
ATOM 793 C CA . ASP A 1 99 ? 8.060 -4.894 -15.588 1.00 91.62 99 ASP A CA 1
ATOM 794 C C . ASP A 1 99 ? 7.305 -4.321 -16.799 1.00 91.62 99 ASP A C 1
ATOM 796 O O . ASP A 1 99 ? 7.721 -4.421 -17.954 1.00 91.62 99 ASP A O 1
ATOM 800 N N . ASN A 1 100 ? 6.113 -3.801 -16.519 1.00 91.06 100 ASN A N 1
ATOM 801 C CA . ASN A 1 100 ? 5.236 -3.161 -17.481 1.00 91.06 100 ASN A CA 1
ATOM 802 C C . ASN A 1 100 ? 5.388 -1.639 -17.371 1.00 91.06 100 ASN A C 1
ATOM 804 O O . ASN A 1 100 ? 5.544 -1.127 -16.261 1.00 91.06 100 ASN A O 1
ATOM 808 N N . PRO A 1 101 ? 5.207 -0.877 -18.465 1.00 91.69 101 PRO A N 1
ATO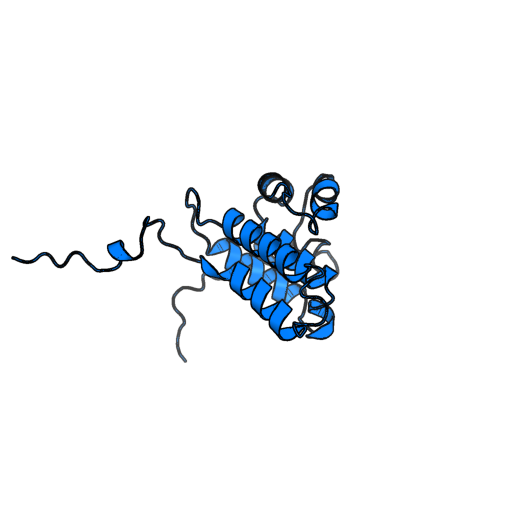M 809 C CA . PRO A 1 101 ? 5.241 0.585 -18.397 1.00 91.69 101 PRO A CA 1
ATOM 810 C C . PRO A 1 101 ? 4.209 1.203 -17.438 1.00 91.69 101 PRO A C 1
ATOM 812 O O . PRO A 1 101 ? 4.431 2.306 -16.949 1.00 91.69 101 PRO A O 1
ATOM 815 N N . TYR A 1 102 ? 3.092 0.508 -17.174 1.00 93.62 102 TYR A N 1
ATOM 816 C CA . TYR A 1 102 ? 2.013 0.997 -16.307 1.00 93.62 102 TYR A CA 1
ATOM 817 C C . TYR A 1 102 ? 1.568 -0.020 -15.246 1.00 93.62 102 TYR A C 1
ATOM 819 O O . TYR A 1 102 ? 1.774 0.241 -14.068 1.00 93.62 102 TYR A O 1
ATOM 827 N N . HIS A 1 103 ? 1.013 -1.180 -15.637 1.00 95.19 103 HIS A N 1
ATOM 828 C CA . HIS A 1 103 ? 0.521 -2.221 -14.711 1.00 95.19 103 HIS A CA 1
ATOM 829 C C . HIS A 1 103 ? 1.676 -2.964 -14.009 1.00 95.19 103 HIS A C 1
ATOM 831 O O . HIS A 1 103 ? 1.962 -4.127 -14.298 1.00 95.19 103 HIS A O 1
ATOM 837 N N . ASN A 1 104 ? 2.395 -2.248 -13.152 1.00 96.12 104 ASN A N 1
ATOM 838 C CA . ASN A 1 104 ? 3.545 -2.687 -12.372 1.00 96.12 104 ASN A CA 1
ATOM 839 C C . ASN A 1 104 ? 3.297 -2.412 -10.876 1.00 96.12 104 ASN A C 1
ATOM 841 O O . ASN A 1 104 ? 2.258 -1.878 -10.486 1.00 96.12 104 ASN A O 1
ATOM 845 N N . GLN A 1 105 ? 4.262 -2.751 -10.021 1.00 97.50 105 GLN A N 1
ATOM 846 C CA . GLN A 1 105 ? 4.142 -2.573 -8.571 1.00 97.50 105 GLN A CA 1
ATOM 847 C C . GLN A 1 105 ? 3.874 -1.126 -8.124 1.00 97.50 105 GLN A C 1
ATOM 849 O O . GLN A 1 105 ? 3.276 -0.920 -7.072 1.00 97.50 105 GLN A O 1
ATOM 854 N N . ILE A 1 106 ? 4.308 -0.119 -8.895 1.00 98.25 106 ILE A N 1
ATOM 855 C CA . ILE A 1 106 ? 4.054 1.293 -8.572 1.00 98.25 106 ILE A CA 1
ATOM 856 C C . ILE A 1 106 ? 2.560 1.583 -8.718 1.00 98.25 106 ILE A C 1
ATOM 858 O O . ILE A 1 106 ? 1.979 2.201 -7.831 1.00 98.25 106 ILE A O 1
ATOM 862 N N . HIS A 1 107 ? 1.930 1.081 -9.784 1.00 98.06 107 HIS A N 1
ATOM 863 C CA . HIS A 1 107 ? 0.485 1.197 -9.977 1.00 98.06 107 HIS A CA 1
ATOM 864 C C . HIS A 1 107 ? -0.303 0.482 -8.874 1.00 98.06 107 HIS A C 1
ATOM 866 O O . HIS A 1 107 ? -1.203 1.074 -8.285 1.00 98.06 107 HIS A O 1
ATOM 872 N N . GLY A 1 108 ? 0.079 -0.750 -8.519 1.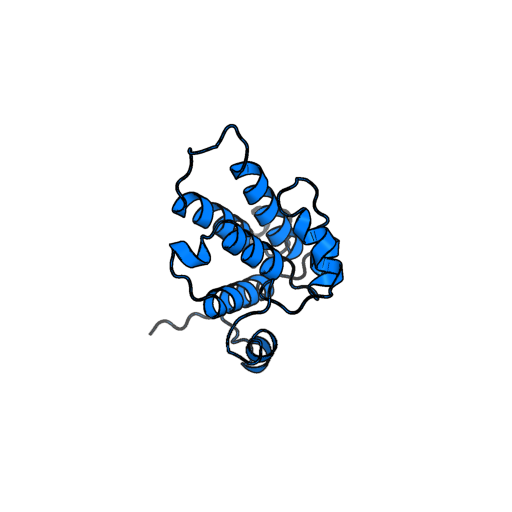00 98.06 108 GLY A N 1
ATOM 873 C CA . GLY A 1 108 ? -0.555 -1.459 -7.402 1.00 98.06 108 GLY A CA 1
ATOM 874 C C . GLY A 1 108 ? -0.478 -0.678 -6.081 1.00 98.06 108 GLY A C 1
ATOM 875 O O . GLY A 1 108 ? -1.452 -0.628 -5.331 1.00 98.06 108 GLY A O 1
ATOM 876 N N . ALA A 1 109 ? 0.660 -0.027 -5.812 1.00 98.50 109 ALA A N 1
ATOM 877 C CA . ALA A 1 109 ? 0.852 0.800 -4.621 1.00 98.50 109 ALA A CA 1
ATOM 878 C C . ALA A 1 109 ? -0.017 2.073 -4.644 1.00 98.50 109 ALA A C 1
ATOM 880 O O . ALA A 1 109 ? -0.619 2.428 -3.630 1.00 98.50 109 ALA A O 1
ATOM 881 N N . ASP A 1 110 ? -0.102 2.731 -5.802 1.00 98.56 110 ASP A N 1
ATOM 882 C CA . ASP A 1 110 ? -0.915 3.932 -6.030 1.00 98.56 110 ASP A CA 1
ATOM 883 C C . ASP A 1 110 ? -2.412 3.656 -5.827 1.00 98.56 110 ASP A C 1
ATOM 885 O O . ASP A 1 110 ? -3.097 4.383 -5.105 1.00 98.56 110 ASP A O 1
ATOM 889 N N . VAL A 1 111 ? -2.915 2.548 -6.381 1.00 98.56 111 VAL A N 1
ATOM 890 C CA . VAL A 1 111 ? -4.319 2.137 -6.223 1.00 98.56 111 VAL A CA 1
ATOM 891 C C . VAL A 1 111 ? -4.623 1.771 -4.769 1.00 98.56 111 VAL A C 1
ATOM 893 O O . VAL A 1 111 ? -5.658 2.181 -4.245 1.00 98.56 111 VAL A O 1
ATOM 896 N N . ALA A 1 112 ? -3.723 1.063 -4.078 1.00 98.50 112 ALA A N 1
ATOM 897 C CA . ALA A 1 112 ? -3.896 0.745 -2.659 1.00 98.50 112 ALA A CA 1
ATOM 898 C C . ALA A 1 112 ? -3.977 2.004 -1.780 1.00 98.50 112 ALA A C 1
ATOM 900 O O . ALA A 1 112 ? -4.861 2.105 -0.924 1.00 98.50 112 ALA A O 1
ATOM 901 N N . GLN A 1 113 ? -3.104 2.986 -2.019 1.00 98.62 113 GLN A N 1
ATOM 902 C CA . GLN A 1 113 ? -3.131 4.266 -1.310 1.00 98.62 113 GLN A CA 1
ATOM 903 C C . GLN A 1 113 ? -4.377 5.091 -1.653 1.00 98.62 113 GLN A C 1
ATOM 905 O O . GLN A 1 113 ? -5.019 5.635 -0.756 1.00 98.62 113 GLN A O 1
ATOM 910 N N . SER A 1 114 ? -4.778 5.116 -2.922 1.00 98.50 114 SER A N 1
ATOM 911 C CA . SER A 1 114 ? -5.985 5.814 -3.368 1.00 98.50 114 SER A CA 1
ATOM 912 C C . SER A 1 114 ? -7.245 5.236 -2.722 1.00 98.50 114 SER A C 1
ATOM 914 O O . SER A 1 114 ? -8.076 5.988 -2.215 1.00 98.50 114 SER A O 1
ATOM 916 N N . ILE A 1 115 ? -7.378 3.904 -2.672 1.00 98.25 115 ILE A N 1
ATOM 917 C CA . ILE A 1 115 ? -8.487 3.233 -1.976 1.00 98.25 115 ILE A CA 1
ATOM 918 C C . ILE A 1 115 ? -8.489 3.591 -0.495 1.00 98.25 115 ILE A C 1
ATOM 920 O O . ILE A 1 115 ? -9.546 3.917 0.038 1.00 98.25 115 ILE A O 1
ATOM 924 N N . HIS A 1 116 ? -7.322 3.602 0.153 1.00 97.88 116 HIS A N 1
ATOM 925 C CA . HIS A 1 116 ? -7.197 4.027 1.545 1.00 97.88 116 HIS A CA 1
ATOM 926 C C . HIS A 1 116 ? -7.714 5.452 1.782 1.00 97.88 116 HIS A C 1
ATOM 928 O O . HIS A 1 116 ? -8.438 5.669 2.751 1.00 97.88 116 HIS A O 1
ATOM 934 N N . VAL A 1 117 ? -7.397 6.407 0.904 1.00 97.94 117 VAL A N 1
ATOM 935 C CA . VAL A 1 117 ? -7.912 7.783 1.018 1.00 97.94 117 VAL A CA 1
ATOM 936 C C . VAL A 1 117 ? -9.421 7.831 0.774 1.00 97.94 117 VAL A C 1
ATOM 938 O O . VAL A 1 117 ? -10.146 8.462 1.540 1.00 97.94 117 VAL A O 1
ATOM 941 N N . LEU A 1 118 ? -9.916 7.137 -0.256 1.00 98.00 118 LEU A N 1
ATOM 942 C CA . LEU A 1 118 ? -11.337 7.141 -0.618 1.00 98.00 118 LEU A CA 1
ATOM 943 C C . LEU A 1 118 ? -12.222 6.589 0.503 1.00 98.00 118 LEU A C 1
ATOM 945 O O . LEU A 1 118 ? -13.223 7.216 0.850 1.00 98.00 118 LEU A O 1
ATOM 949 N N . ILE A 1 119 ? -11.846 5.454 1.099 1.00 97.00 119 ILE A N 1
ATOM 950 C CA . ILE A 1 119 ? -12.617 4.836 2.190 1.00 97.00 119 ILE A CA 1
ATOM 951 C C . ILE A 1 119 ? -12.490 5.597 3.518 1.00 97.00 119 ILE A C 1
ATOM 953 O O . ILE A 1 119 ? -13.285 5.365 4.421 1.00 97.00 119 ILE A O 1
ATOM 957 N N . SER A 1 120 ? -11.526 6.518 3.635 1.00 95.12 120 SER A N 1
ATOM 958 C CA . SER A 1 120 ? -11.395 7.454 4.761 1.00 95.12 120 SER A C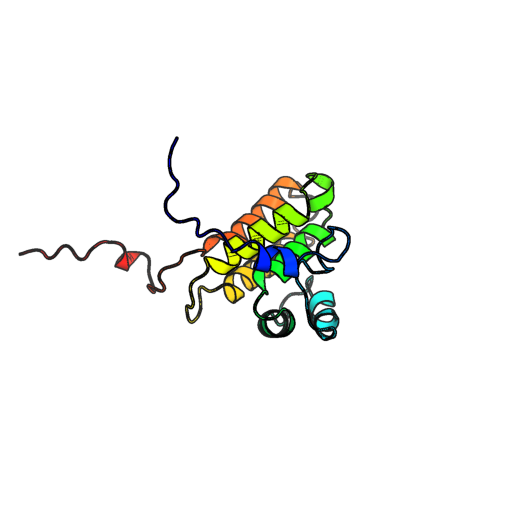A 1
ATOM 959 C C . SER A 1 120 ? -12.205 8.745 4.589 1.00 95.12 120 SER A C 1
ATOM 961 O O . SER A 1 120 ? -12.108 9.645 5.423 1.00 95.12 120 SER A O 1
ATOM 963 N N . SER A 1 121 ? -12.998 8.870 3.521 1.00 95.94 121 SER A N 1
ATOM 964 C CA . SER A 1 121 ? -13.892 10.014 3.336 1.00 95.94 121 SER A CA 1
ATOM 965 C C . SER A 1 121 ? -14.849 10.171 4.530 1.00 95.94 121 SER A C 1
ATOM 967 O O . SER A 1 121 ? -15.455 9.177 4.936 1.00 95.94 121 SER A O 1
ATOM 969 N N . PRO A 1 122 ? -15.092 11.399 5.036 1.00 95.69 122 PRO A N 1
ATOM 970 C CA . PRO A 1 122 ? -16.062 11.636 6.111 1.00 95.69 122 PRO A CA 1
ATOM 971 C C . PRO A 1 122 ? -17.470 11.109 5.801 1.00 95.69 122 PRO A C 1
ATOM 973 O O . PRO A 1 122 ? -18.217 10.743 6.700 1.00 95.69 122 PRO A O 1
ATOM 976 N N . ALA A 1 123 ? -17.841 11.028 4.519 1.00 96.69 123 ALA A N 1
ATOM 977 C CA . ALA A 1 123 ? -19.130 10.477 4.099 1.00 96.69 123 ALA A CA 1
ATOM 978 C C . ALA A 1 123 ? -19.256 8.954 4.316 1.00 96.69 123 ALA A C 1
ATOM 980 O O . ALA A 1 123 ? -20.360 8.422 4.240 1.00 96.69 123 ALA A O 1
ATOM 981 N N . LEU A 1 124 ? -18.138 8.259 4.542 1.00 96.31 124 LEU A N 1
ATOM 982 C CA . LEU A 1 124 ? -18.051 6.809 4.733 1.00 96.31 124 LEU A CA 1
ATOM 983 C C . LEU A 1 124 ? -17.630 6.439 6.167 1.00 96.31 124 LEU A C 1
ATOM 985 O O . LEU A 1 124 ? -17.366 5.270 6.454 1.00 96.31 124 LEU A O 1
ATOM 989 N N . GLU A 1 125 ? -17.585 7.416 7.077 1.00 94.69 125 GLU A N 1
ATOM 990 C CA . GLU A 1 125 ? -17.241 7.191 8.480 1.00 94.69 125 GLU A CA 1
ATOM 991 C C . GLU A 1 125 ? -18.229 6.209 9.133 1.00 94.69 125 GLU A C 1
ATOM 993 O O . GLU A 1 125 ? -19.446 6.391 9.083 1.00 94.69 125 GLU A O 1
ATOM 998 N N . GLY A 1 126 ? -17.701 5.130 9.719 1.00 94.12 126 GLY A N 1
ATOM 999 C CA . GLY A 1 126 ? -18.498 4.085 10.371 1.00 94.12 126 GLY A CA 1
ATOM 1000 C C . GLY A 1 126 ? -19.316 3.192 9.428 1.00 94.12 126 GLY A C 1
ATOM 1001 O O . GLY A 1 126 ? -20.091 2.371 9.914 1.00 94.12 126 GLY A O 1
ATOM 1002 N N . VAL A 1 127 ? -19.166 3.330 8.105 1.00 98.00 127 VAL A N 1
ATOM 1003 C CA . VAL A 1 127 ? -19.909 2.520 7.122 1.00 98.00 127 VAL A CA 1
ATOM 1004 C C . VAL A 1 127 ? -19.315 1.122 6.975 1.00 98.00 127 VAL A C 1
ATOM 1006 O O . VAL A 1 127 ? -20.059 0.146 6.915 1.00 98.00 127 VAL A O 1
ATOM 1009 N N . PHE A 1 128 ? -17.986 1.025 6.910 1.00 97.88 128 PHE A N 1
ATOM 1010 C CA . PHE A 1 128 ? -17.281 -0.238 6.703 1.00 97.88 128 PHE A CA 1
ATOM 1011 C C . PHE A 1 128 ? -16.769 -0.819 8.015 1.00 97.88 128 PHE A C 1
ATOM 1013 O O . PHE A 1 128 ? -16.248 -0.110 8.874 1.00 97.88 128 PHE A O 1
ATOM 1020 N N . SER A 1 129 ? -16.861 -2.138 8.133 1.00 98.06 129 SER A N 1
ATOM 1021 C CA . SER A 1 129 ? -16.150 -2.903 9.148 1.00 98.06 129 SER A CA 1
ATOM 1022 C C . SER A 1 129 ? -14.650 -2.958 8.854 1.00 98.06 129 SER A C 1
ATOM 1024 O O . SER A 1 129 ? -14.201 -2.870 7.710 1.00 98.06 129 SER A O 1
ATOM 1026 N N . GLU A 1 130 ? -13.857 -3.222 9.887 1.00 97.69 130 GLU A N 1
ATOM 1027 C CA . GLU A 1 130 ? -12.401 -3.371 9.759 1.00 97.69 130 GLU A CA 1
ATOM 1028 C C . GLU A 1 130 ? -12.001 -4.504 8.794 1.00 97.69 130 GLU A C 1
ATOM 1030 O O . GLU A 1 130 ? -10.961 -4.437 8.139 1.00 97.69 130 GLU A O 1
ATOM 1035 N N . LEU A 1 131 ? -12.845 -5.537 8.654 1.00 98.38 131 LEU A N 1
ATOM 1036 C CA . LEU A 1 131 ? -12.615 -6.622 7.698 1.00 98.38 131 LEU A CA 1
ATOM 1037 C C . LEU A 1 131 ? -12.835 -6.157 6.253 1.00 98.38 131 LEU A C 1
ATOM 1039 O O . LEU A 1 131 ? -12.064 -6.533 5.374 1.00 98.38 131 LEU A O 1
ATOM 1043 N N . GLU A 1 132 ? -13.854 -5.333 6.002 1.00 98.38 132 GLU A N 1
ATOM 1044 C CA . GLU A 1 132 ? -14.107 -4.750 4.679 1.00 98.38 132 GLU A CA 1
ATOM 1045 C C . GLU A 1 132 ? -13.005 -3.762 4.290 1.00 98.38 132 GLU A C 1
ATOM 1047 O O . GLU A 1 132 ? -12.557 -3.771 3.145 1.00 98.38 132 GLU A O 1
ATOM 1052 N N . VAL A 1 133 ? -12.497 -2.982 5.249 1.00 98.31 133 VAL A N 1
ATOM 1053 C CA . VAL A 1 133 ? -11.343 -2.094 5.044 1.00 98.31 133 VAL A CA 1
ATOM 1054 C C . VAL A 1 133 ? -10.088 -2.898 4.692 1.00 98.31 133 VAL A C 1
ATOM 1056 O O . VAL A 1 133 ? -9.420 -2.595 3.700 1.00 98.31 133 VAL A O 1
ATOM 1059 N N . LEU A 1 134 ? -9.779 -3.956 5.454 1.00 98.44 134 LEU A N 1
ATOM 1060 C CA . LEU A 1 134 ? -8.667 -4.861 5.145 1.00 98.44 134 LEU A CA 1
ATOM 1061 C C . LEU A 1 134 ? -8.828 -5.480 3.750 1.00 98.44 134 LEU A C 1
ATOM 1063 O O . LEU A 1 134 ? -7.884 -5.472 2.960 1.00 98.44 134 LEU A O 1
ATOM 1067 N N . ALA A 1 135 ? -10.019 -5.999 3.441 1.00 98.38 135 ALA A N 1
ATOM 1068 C CA . ALA A 1 135 ? -10.313 -6.622 2.158 1.00 98.38 135 ALA A CA 1
ATOM 1069 C C . ALA A 1 135 ? -10.153 -5.634 0.996 1.00 98.38 135 ALA A C 1
ATOM 1071 O O . ALA A 1 135 ? -9.556 -5.998 -0.013 1.00 98.38 135 ALA A O 1
ATOM 1072 N N . ALA A 1 136 ? -10.614 -4.390 1.142 1.00 98.44 136 ALA A N 1
ATOM 1073 C CA . ALA A 1 136 ? -10.485 -3.354 0.121 1.00 98.44 136 ALA A CA 1
ATOM 1074 C C . ALA A 1 136 ? -9.015 -3.014 -0.173 1.00 98.44 136 ALA A C 1
ATOM 1076 O O . ALA A 1 136 ? -8.611 -2.980 -1.336 1.00 98.44 136 ALA A O 1
ATOM 1077 N N . ILE A 1 137 ? -8.195 -2.826 0.869 1.00 98.38 137 ILE A N 1
ATOM 1078 C CA . ILE A 1 137 ? -6.761 -2.534 0.709 1.00 98.38 137 ILE A CA 1
ATOM 1079 C C . ILE A 1 137 ? -6.038 -3.728 0.074 1.00 98.38 137 ILE A C 1
ATOM 1081 O O . ILE A 1 137 ? -5.273 -3.551 -0.873 1.00 98.38 137 ILE A O 1
ATOM 1085 N N . VAL A 1 138 ? -6.288 -4.954 0.545 1.00 97.81 138 VAL A N 1
ATOM 1086 C CA . VAL A 1 138 ? -5.658 -6.158 -0.023 1.00 97.81 138 VAL A CA 1
ATOM 1087 C C . VAL A 1 138 ? -6.098 -6.380 -1.471 1.00 97.81 138 VAL A C 1
ATOM 1089 O O . VAL A 1 138 ? -5.247 -6.659 -2.312 1.00 97.81 138 VAL A O 1
ATOM 1092 N N . ALA A 1 139 ? -7.385 -6.205 -1.786 1.00 98.25 139 ALA A N 1
ATOM 1093 C CA . ALA A 1 139 ? -7.905 -6.306 -3.148 1.00 98.25 139 ALA A CA 1
ATOM 1094 C C . ALA A 1 139 ? -7.204 -5.315 -4.085 1.00 98.25 139 ALA A C 1
ATOM 1096 O O . ALA A 1 139 ? -6.734 -5.711 -5.149 1.00 98.25 139 ALA A O 1
ATOM 1097 N N . ALA A 1 140 ? -7.045 -4.061 -3.655 1.00 97.94 140 ALA A N 1
ATOM 1098 C CA . ALA A 1 140 ? -6.307 -3.047 -4.399 1.00 97.94 140 ALA A CA 1
ATOM 1099 C C . ALA A 1 140 ? -4.846 -3.453 -4.658 1.00 97.94 140 ALA A C 1
ATOM 1101 O O . ALA A 1 140 ? -4.339 -3.279 -5.762 1.00 97.94 140 ALA A O 1
ATOM 1102 N N . CYS A 1 141 ? -4.175 -4.066 -3.680 1.00 95.38 141 CYS A N 1
ATOM 1103 C CA . CYS A 1 141 ? -2.783 -4.500 -3.831 1.00 95.38 141 CYS A CA 1
ATOM 1104 C C . CYS A 1 141 ? -2.602 -5.627 -4.856 1.00 95.38 141 CYS A C 1
ATOM 1106 O O . CYS A 1 141 ? -1.556 -5.702 -5.501 1.00 95.38 141 CYS A O 1
ATOM 1108 N N . ILE A 1 142 ? -3.579 -6.529 -4.981 1.00 97.12 142 ILE A N 1
ATOM 1109 C CA . ILE A 1 142 ? -3.462 -7.740 -5.809 1.00 97.12 142 ILE A CA 1
ATOM 1110 C C . ILE A 1 142 ? -4.129 -7.623 -7.182 1.00 97.12 142 ILE A C 1
ATOM 1112 O O . ILE A 1 142 ? -3.969 -8.538 -7.981 1.00 97.12 142 ILE A O 1
ATOM 1116 N N . HIS A 1 143 ? -4.888 -6.557 -7.453 1.00 97.31 143 HIS A N 1
ATOM 1117 C CA . HIS A 1 143 ? -5.817 -6.523 -8.590 1.00 97.31 143 HIS A CA 1
ATOM 1118 C C . HIS A 1 143 ? -5.156 -6.735 -9.963 1.00 97.31 143 HIS A C 1
ATOM 1120 O O . HIS A 1 143 ? -5.769 -7.357 -10.826 1.00 97.31 143 HIS A O 1
ATOM 1126 N N . ASP A 1 144 ? -3.907 -6.287 -10.120 1.00 96.12 144 ASP A N 1
ATOM 1127 C CA . ASP A 1 144 ? -3.148 -6.320 -11.377 1.00 96.12 144 ASP A CA 1
ATOM 1128 C C . ASP A 1 144 ? -1.870 -7.173 -11.308 1.00 96.12 144 ASP A C 1
ATOM 1130 O O . ASP A 1 144 ? -0.999 -7.105 -12.184 1.00 96.12 144 ASP A O 1
ATOM 1134 N N . VAL A 1 145 ? -1.723 -8.002 -10.270 1.00 93.44 145 VAL A N 1
ATOM 1135 C CA . VAL A 1 145 ? -0.572 -8.909 -10.183 1.00 93.44 145 VAL A CA 1
ATOM 1136 C C . VAL A 1 145 ? -0.525 -9.831 -11.409 1.00 93.44 145 VAL A C 1
ATOM 1138 O O . VAL A 1 145 ? -1.548 -10.338 -11.866 1.00 93.44 145 VAL A O 1
ATOM 1141 N N . ASP A 1 146 ? 0.676 -10.058 -11.950 1.00 92.56 146 ASP A N 1
ATOM 1142 C CA . ASP A 1 146 ? 0.920 -10.877 -13.146 1.00 92.56 146 ASP A CA 1
ATOM 1143 C C . ASP A 1 146 ? 0.270 -10.353 -14.454 1.00 92.56 146 ASP A C 1
ATOM 1145 O O . ASP A 1 146 ? 0.273 -11.055 -15.473 1.00 92.56 146 ASP A O 1
ATOM 1149 N N . HIS A 1 147 ? -0.209 -9.100 -14.498 1.00 88.69 147 HIS A N 1
ATOM 1150 C CA . HIS A 1 147 ? -0.841 -8.518 -15.692 1.00 88.69 147 HIS A CA 1
ATOM 1151 C C . HIS A 1 147 ? 0.084 -8.574 -16.938 1.00 88.69 147 HIS A C 1
ATOM 1153 O O . HIS A 1 147 ? 1.214 -8.081 -16.892 1.00 88.69 147 HIS A O 1
ATOM 1159 N N . PRO A 1 148 ? -0.350 -9.127 -18.093 1.00 84.75 148 PRO A N 1
ATOM 1160 C CA . PRO A 1 148 ? 0.517 -9.452 -19.241 1.00 84.75 148 PRO A CA 1
ATOM 1161 C C . PRO A 1 148 ? 0.878 -8.266 -20.160 1.00 84.75 148 PRO A C 1
ATOM 1163 O O . PRO A 1 148 ? 1.312 -8.478 -21.288 1.00 84.75 148 PRO A O 1
ATOM 1166 N N . ALA A 1 149 ? 0.681 -7.025 -19.710 1.00 76.06 149 ALA A N 1
ATOM 1167 C CA . ALA A 1 149 ? 0.854 -5.791 -20.497 1.00 76.06 149 ALA A CA 1
ATOM 1168 C C . ALA A 1 149 ? -0.007 -5.660 -21.771 1.00 76.06 149 A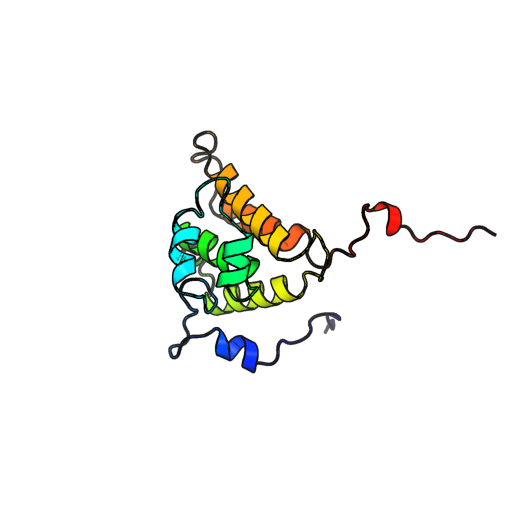LA A C 1
ATOM 1170 O O . ALA A 1 149 ? 0.205 -4.736 -22.556 1.00 76.06 149 ALA A O 1
ATOM 1171 N N . THR A 1 150 ? -0.985 -6.540 -22.001 1.00 70.19 150 THR A N 1
ATOM 1172 C CA . THR A 1 150 ? -1.895 -6.389 -23.139 1.00 70.19 150 THR A CA 1
ATOM 1173 C C . THR A 1 150 ? -2.878 -5.251 -22.855 1.00 70.19 150 THR A C 1
ATOM 1175 O O . THR A 1 150 ? -3.483 -5.245 -21.786 1.00 70.19 150 THR A O 1
ATOM 1178 N N . PRO A 1 151 ? -3.082 -4.296 -23.781 1.00 59.34 151 PRO A N 1
ATOM 1179 C CA . PRO A 1 151 ? -3.898 -3.101 -23.533 1.00 59.34 151 PRO A CA 1
ATOM 1180 C C . PRO A 1 151 ? -5.384 -3.397 -23.274 1.00 59.34 151 PRO A C 1
ATOM 1182 O O . PRO A 1 151 ? -6.120 -2.510 -22.862 1.00 59.34 151 PRO A O 1
ATOM 1185 N N . THR A 1 152 ? -5.840 -4.624 -23.539 1.00 57.62 152 THR A N 1
ATOM 1186 C CA . THR A 1 152 ? -7.218 -5.075 -23.328 1.00 57.62 152 THR A CA 1
ATOM 1187 C C . THR A 1 152 ? -7.246 -6.563 -22.970 1.00 57.62 152 THR A C 1
ATOM 1189 O O . THR A 1 152 ? -6.351 -7.322 -23.353 1.00 57.62 152 THR A O 1
ATOM 1192 N N . ASN A 1 153 ? -8.315 -7.000 -22.298 1.00 58.22 153 ASN A N 1
ATOM 1193 C CA . ASN A 1 153 ? -8.666 -8.416 -22.121 1.00 58.22 153 ASN A CA 1
ATOM 1194 C C . ASN A 1 153 ? -9.016 -9.124 -23.450 1.00 58.22 153 ASN A C 1
ATOM 1196 O O . ASN A 1 153 ? -9.199 -10.335 -23.481 1.00 58.22 153 ASN A O 1
ATOM 1200 N N . THR A 1 154 ? -9.101 -8.386 -24.558 1.00 52.12 154 THR A N 1
ATOM 1201 C CA . THR A 1 154 ? -9.411 -8.913 -25.891 1.00 52.12 154 THR A CA 1
ATOM 1202 C C . THR A 1 154 ? -8.267 -9.745 -26.480 1.00 52.12 154 THR A C 1
ATOM 1204 O O . THR A 1 154 ? -8.509 -10.623 -27.300 1.00 52.12 154 THR A O 1
ATOM 1207 N N . LEU A 1 155 ? -7.021 -9.502 -26.056 1.00 50.09 155 LEU A N 1
ATOM 1208 C CA . LEU A 1 155 ? -5.817 -10.184 -26.561 1.00 50.09 155 LEU A CA 1
ATOM 1209 C C . LEU A 1 155 ? -5.530 -11.540 -25.893 1.00 50.09 155 LEU A C 1
ATOM 1211 O O . LEU A 1 155 ? -4.667 -12.274 -26.369 1.00 50.09 155 LEU A O 1
ATOM 1215 N N . SER A 1 156 ? -6.233 -11.885 -24.810 1.00 49.72 156 SER A N 1
ATOM 1216 C CA . SER A 1 156 ? -6.158 -13.210 -24.178 1.00 49.72 156 SER A CA 1
ATOM 1217 C C . SER A 1 156 ? -7.165 -14.212 -24.754 1.00 49.72 156 SER A C 1
ATOM 1219 O O . SER A 1 156 ? -7.101 -15.397 -24.421 1.00 49.72 156 SER A O 1
ATOM 1221 N N . ILE A 1 157 ? -8.044 -13.781 -25.667 1.00 54.78 157 ILE A N 1
ATOM 1222 C CA . ILE A 1 157 ? -8.722 -14.699 -26.583 1.00 54.78 157 ILE A CA 1
ATOM 1223 C C . ILE A 1 157 ? -7.667 -15.074 -27.628 1.00 54.78 157 ILE A C 1
ATOM 1225 O O . ILE A 1 157 ? -7.194 -14.178 -28.331 1.00 54.78 157 ILE A O 1
ATOM 1229 N N . PRO A 1 158 ? -7.243 -16.348 -27.741 1.00 47.53 158 PRO A N 1
ATOM 1230 C CA . PRO A 1 158 ? -6.324 -16.724 -28.799 1.00 47.53 158 PRO A CA 1
ATOM 1231 C C . PRO A 1 158 ? -6.952 -16.286 -30.116 1.00 47.53 158 PRO A C 1
ATOM 1233 O O . PRO A 1 158 ? -8.124 -16.574 -30.375 1.00 47.53 158 PRO A O 1
ATOM 1236 N N . THR A 1 159 ? -6.179 -15.588 -30.943 1.00 55.31 159 THR A N 1
ATOM 1237 C CA . THR A 1 159 ? -6.454 -15.496 -32.371 1.00 55.31 159 THR A CA 1
ATOM 1238 C C . THR A 1 159 ? -6.514 -16.931 -32.882 1.00 55.31 159 THR A C 1
ATOM 1240 O O . THR A 1 159 ? -5.494 -17.542 -33.202 1.00 55.31 159 THR A O 1
ATOM 1243 N N . LEU A 1 160 ? -7.713 -17.510 -32.854 1.00 44.88 160 LEU A N 1
ATOM 1244 C CA . LEU A 1 160 ? -8.068 -18.690 -33.608 1.00 44.88 160 LEU A CA 1
ATOM 1245 C C . LEU A 1 160 ? -7.772 -18.311 -35.051 1.00 44.88 160 LEU A C 1
ATOM 1247 O O . LEU A 1 160 ? -8.515 -17.551 -35.668 1.00 44.88 160 LEU A O 1
ATOM 1251 N N . ASN A 1 161 ? -6.629 -18.785 -35.540 1.00 47.56 161 ASN A N 1
ATOM 1252 C CA . ASN A 1 161 ? -6.346 -18.861 -36.958 1.00 47.56 161 ASN A CA 1
ATOM 1253 C C . ASN A 1 161 ? -7.481 -19.688 -37.565 1.00 47.56 161 ASN A C 1
ATOM 1255 O O . ASN A 1 161 ? -7.480 -20.916 -37.471 1.00 47.56 161 ASN A O 1
ATOM 1259 N N . TRP A 1 162 ? -8.494 -19.008 -38.094 1.00 35.97 162 TRP A N 1
ATOM 1260 C CA . TRP A 1 162 ? -9.487 -19.636 -38.944 1.00 35.97 162 TRP A CA 1
ATOM 1261 C C . TRP A 1 162 ? -8.824 -19.905 -40.308 1.00 35.97 162 TRP A C 1
ATOM 1263 O O . TRP A 1 162 ? -8.097 -19.024 -40.775 1.00 35.97 162 TRP A O 1
ATOM 1273 N N . PRO A 1 163 ? -8.988 -21.109 -40.888 1.00 51.25 163 PRO A N 1
ATOM 1274 C CA . PRO A 1 163 ? -8.350 -21.502 -42.147 1.00 51.25 163 PRO A CA 1
ATOM 1275 C C . PRO A 1 163 ? -8.744 -20.628 -43.342 1.00 51.25 163 PRO A C 1
ATOM 1277 O O . PRO A 1 163 ? -9.870 -20.074 -43.342 1.00 51.25 163 PRO A O 1
#

InterPro domains:
  IPR002073 3'5'-cyclic nucleotide phosphodiesterase, catalytic domain [PF00233] (102-150)
  IPR002073 3'5'-cyclic nucleotide phosphodiesterase, catalytic domain [PS51845] (24-163)
  IPR023088 3'5'-cyclic nucleotide phosphodiesterase [PR00387] (98-111)
  IPR023088 3'5'-cyclic nucleotide phosphodiesterase [PR00387] (129-142)
  IPR023088 3'5'-cyclic nucleotide phosphodiesterase [PR00387] (143-158)
  IPR036971 3'5'-cyclic nucleotide phosphodiesterase, catalytic domain superfamily [G3DSA:1.10.1300.10] (27-157)

Organism: NCBI:txid166011

Foldseek 3Di:
DDDPPDQDDDPVVVLVQQAPPPRHGPPQSADFAPCLVVQLVCLLPPPRPLVVCCVRRVNLSLSRQLLSLCVVVCVCVVVVPDSSVSSVVSVSQQVQADPAPALHQSQLNNQLSVQSNVCPPPVNVPVDDSVVNNVSSVCSNNVRGNPPNDPDPVPVPPPPPDD

Secondary structure (DSSP, 8-state):
----TT-----HHHHHHTS-TTSPPPTTSS---TTHHHHHTTTTSTT--HHHHHHHTTS-HHHHHHHHHHHHTTHHHHTT--HHHHHHHHHHHHHTS---SSTTHHHHHHHHHHHHHHHT-GGGTTTS-HHHHHHHHHHHHHTTTT----SSGGGGS------